Protein AF-A0AAW7XFN3-F1 (afdb_monomer_lite)

Sequence (59 aa):
VGTDHLLLKEQAIYEGTVFIEIPESDLTDSNETVELGIYQSDKEITSTKTHFLSPKNKW

Secondary structure (DSSP, 8-state):
---S--PPPTT------------GGG-SSSEEEEEEEEEETTEEEEEEEEEEE-TT---

pLDDT: mean 78.62, std 13.67, range [36.94, 95.06]

Structure (mmCIF, N/CA/C/O backbone):
data_AF-A0AAW7XFN3-F1
#
_entry.id   AF-A0AAW7XFN3-F1
#
loop_
_atom_site.group_PDB
_atom_site.id
_atom_site.type_symbol
_atom_site.label_atom_id
_atom_site.label_alt_id
_atom_site.label_comp_id
_atom_site.label_asym_id
_atom_site.label_entity_id
_atom_site.label_seq_id
_atom_site.pdbx_PDB_ins_code
_atom_site.Cartn_x
_atom_site.Cartn_y
_atom_site.Cartn_z
_atom_site.occupancy
_atom_site.B_iso_or_equiv
_atom_site.auth_seq_id
_atom_site.auth_comp_id
_atom_site.auth_asym_id
_atom_site.auth_atom_id
_atom_site.pdbx_PDB_model_num
ATOM 1 N N . VAL A 1 1 ? -6.583 -13.524 -8.876 1.00 36.94 1 VAL A N 1
ATOM 2 C CA . VAL A 1 1 ? -6.278 -13.874 -7.469 1.00 36.94 1 VAL A CA 1
ATOM 3 C C . VAL A 1 1 ? -5.561 -12.673 -6.893 1.00 36.94 1 VAL A C 1
ATOM 5 O O . VAL A 1 1 ? -4.675 -12.175 -7.566 1.00 36.94 1 VAL A O 1
ATOM 8 N N . GLY A 1 2 ? -6.059 -12.139 -5.781 1.00 53.84 2 GLY A N 1
ATOM 9 C CA . GLY A 1 2 ? -5.734 -10.804 -5.269 1.00 53.84 2 GLY A CA 1
ATOM 10 C C . GLY A 1 2 ? -7.031 -10.123 -4.834 1.00 53.84 2 GLY A C 1
ATOM 11 O O . GLY A 1 2 ? -7.993 -10.119 -5.5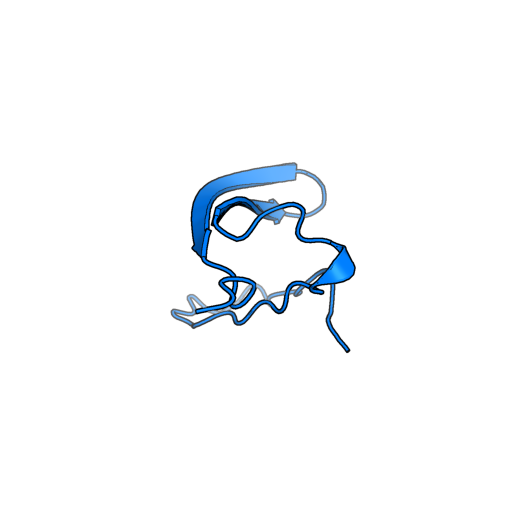99 1.00 53.84 2 GLY A O 1
ATOM 12 N N . THR A 1 3 ? -7.104 -9.677 -3.582 1.00 57.28 3 THR A N 1
ATOM 13 C CA . THR A 1 3 ? -8.242 -8.908 -3.060 1.00 57.28 3 THR A CA 1
ATOM 14 C C . THR A 1 3 ? -7.786 -7.464 -2.912 1.00 57.28 3 THR A C 1
ATOM 16 O O . THR A 1 3 ? -6.717 -7.229 -2.353 1.00 57.28 3 THR A O 1
ATOM 19 N N . ASP A 1 4 ? -8.580 -6.507 -3.385 1.00 67.00 4 ASP A N 1
ATOM 20 C CA . ASP A 1 4 ? -8.227 -5.080 -3.301 1.00 67.00 4 ASP A CA 1
ATOM 21 C C . ASP A 1 4 ? -8.424 -4.521 -1.881 1.00 67.00 4 ASP A C 1
ATOM 23 O O . ASP A 1 4 ? -7.984 -3.421 -1.557 1.00 67.00 4 ASP A O 1
ATOM 27 N N . HIS A 1 5 ? -9.115 -5.276 -1.020 1.00 64.19 5 HIS A N 1
ATOM 28 C CA . HIS A 1 5 ? -9.424 -4.890 0.350 1.00 64.19 5 HIS A CA 1
ATOM 29 C C . HIS A 1 5 ? -9.420 -6.095 1.300 1.00 64.19 5 HIS A C 1
ATOM 31 O O . HIS A 1 5 ? -9.849 -7.198 0.945 1.00 64.19 5 HIS A O 1
ATOM 37 N N . LEU A 1 6 ? -8.969 -5.858 2.536 1.00 71.69 6 LEU A N 1
ATOM 38 C CA . LEU A 1 6 ? -8.995 -6.808 3.648 1.00 71.69 6 LEU A CA 1
ATOM 39 C C . LEU A 1 6 ? -9.831 -6.221 4.792 1.00 71.69 6 LEU A C 1
ATOM 41 O O . LEU A 1 6 ? -9.475 -5.189 5.356 1.00 71.69 6 LEU A O 1
ATOM 45 N N . LEU A 1 7 ? -10.933 -6.882 5.153 1.00 73.19 7 LEU A N 1
ATOM 46 C CA . LEU A 1 7 ? -11.760 -6.473 6.290 1.00 73.19 7 LEU A CA 1
ATOM 47 C C . LEU A 1 7 ? -11.265 -7.139 7.581 1.00 73.19 7 LEU A C 1
ATOM 49 O O . LEU A 1 7 ? -11.315 -8.363 7.716 1.00 73.19 7 LEU A O 1
ATOM 53 N N . LEU A 1 8 ? -10.830 -6.328 8.546 1.00 71.06 8 LEU A N 1
ATOM 54 C CA . LEU A 1 8 ? -10.368 -6.784 9.859 1.00 71.06 8 LEU A CA 1
ATOM 55 C C . LEU A 1 8 ? -11.489 -6.663 10.902 1.00 71.06 8 LEU A C 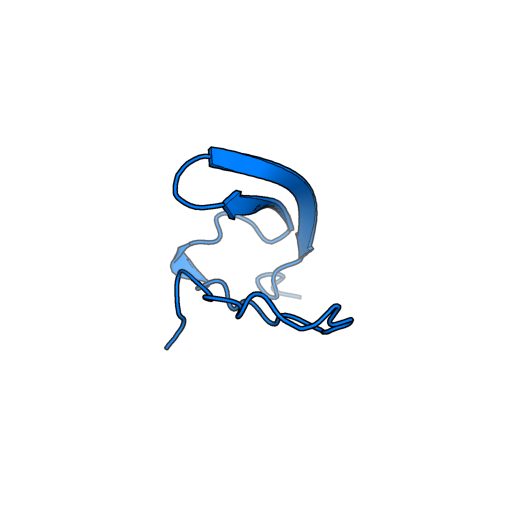1
ATOM 57 O O . LEU A 1 8 ? -12.206 -5.665 10.940 1.00 71.06 8 LEU A O 1
ATOM 61 N N . LYS A 1 9 ? -11.656 -7.680 11.759 1.00 71.94 9 LYS A N 1
ATOM 62 C CA . LYS A 1 9 ? -12.644 -7.655 12.854 1.00 71.94 9 LYS A CA 1
ATOM 63 C C . LYS A 1 9 ? -12.117 -6.856 14.053 1.00 71.94 9 LYS A C 1
ATOM 65 O O . LYS A 1 9 ? -10.949 -6.957 14.404 1.00 71.94 9 LYS A O 1
ATOM 70 N N . GLU A 1 10 ? -13.019 -6.138 14.716 1.00 69.62 10 GLU A N 1
ATOM 71 C CA . GLU A 1 10 ? -12.760 -5.101 15.732 1.00 69.62 10 GLU A CA 1
ATOM 72 C C . GLU A 1 10 ? -12.053 -5.570 17.026 1.00 69.62 10 GLU A C 1
ATOM 74 O O . GLU A 1 10 ? -11.469 -4.760 17.737 1.00 69.62 10 GLU A O 1
ATOM 79 N N . GLN A 1 11 ? -12.079 -6.865 17.360 1.00 57.22 11 GLN A N 1
ATOM 80 C CA . GLN A 1 11 ? -11.752 -7.343 18.715 1.00 57.22 11 GLN A CA 1
ATOM 81 C C . GLN A 1 11 ? -10.355 -7.930 18.932 1.00 57.22 11 GLN A C 1
ATOM 83 O O . GLN A 1 11 ? -10.130 -8.603 19.937 1.00 57.22 11 GLN A O 1
ATOM 88 N N . ALA A 1 12 ? -9.385 -7.669 18.066 1.00 56.84 12 ALA A N 1
ATOM 89 C CA . ALA A 1 12 ? -8.031 -8.097 18.374 1.00 56.84 12 ALA A CA 1
ATOM 90 C C . ALA A 1 12 ? -6.998 -7.075 17.925 1.00 56.84 12 ALA A C 1
ATOM 92 O O . ALA A 1 12 ? -6.871 -6.760 16.744 1.00 56.84 12 ALA A O 1
ATOM 93 N N . ILE A 1 13 ? -6.235 -6.589 18.906 1.00 59.00 13 ILE A N 1
ATOM 94 C CA . ILE A 1 13 ? -4.904 -6.043 18.669 1.00 59.00 13 ILE A CA 1
ATOM 95 C C . ILE A 1 13 ? -4.094 -7.208 18.098 1.00 59.00 13 ILE A C 1
ATOM 97 O O . ILE A 1 13 ? -3.644 -8.084 18.832 1.00 59.00 13 ILE A O 1
ATOM 101 N N . TYR A 1 14 ? -4.012 -7.261 16.774 1.00 63.62 14 TYR A N 1
ATOM 102 C CA . TYR A 1 14 ? -3.201 -8.223 16.047 1.00 63.62 14 TYR A CA 1
ATOM 103 C C . TYR A 1 14 ? -1.923 -7.520 15.606 1.00 63.62 14 TYR A C 1
ATOM 105 O O . TYR A 1 14 ? -1.962 -6.609 14.782 1.00 63.62 14 TYR A O 1
ATOM 113 N N . GLU A 1 15 ? -0.785 -7.979 16.118 1.00 69.75 15 GLU A N 1
ATOM 114 C CA . GLU A 1 15 ? 0.425 -7.976 15.302 1.00 69.75 15 GLU A CA 1
ATOM 115 C C . GLU A 1 15 ? 0.263 -9.066 14.239 1.00 69.75 15 GLU A C 1
ATOM 117 O O . GLU A 1 15 ? -0.155 -10.189 14.532 1.00 69.75 15 GLU A O 1
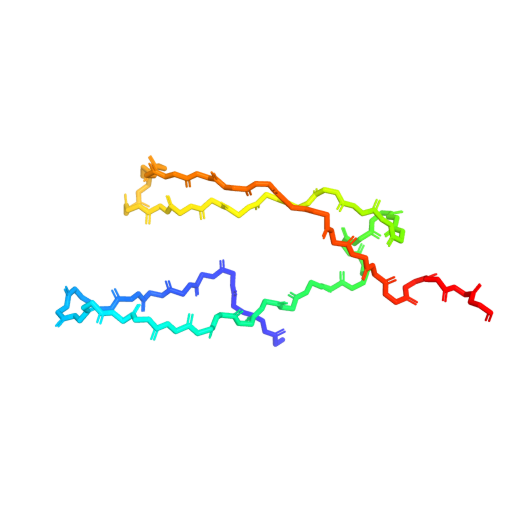ATOM 122 N N . GLY A 1 16 ? 0.549 -8.727 12.988 1.00 72.12 16 GLY A N 1
ATOM 123 C CA . GLY A 1 16 ? 0.397 -9.645 11.873 1.00 72.12 16 GLY A CA 1
ATOM 124 C C . GLY A 1 16 ? 1.121 -9.148 10.635 1.00 72.12 16 GLY A C 1
ATOM 125 O O . GLY A 1 16 ? 1.434 -7.965 10.507 1.00 72.12 16 GLY A O 1
ATOM 126 N N . THR A 1 17 ? 1.377 -10.072 9.717 1.00 80.88 17 THR A N 1
ATOM 127 C CA . THR A 1 17 ? 1.997 -9.770 8.429 1.00 80.88 17 THR A CA 1
ATOM 128 C C . THR A 1 17 ? 0.929 -9.803 7.351 1.00 80.88 17 THR A C 1
ATOM 130 O O . THR A 1 17 ? 0.229 -10.804 7.197 1.00 80.88 17 THR A O 1
ATOM 133 N N . VAL A 1 18 ? 0.817 -8.716 6.592 1.00 77.38 18 VAL A N 1
ATOM 134 C CA . VAL A 1 18 ? -0.021 -8.654 5.394 1.00 77.38 18 VAL A CA 1
ATOM 135 C C . VAL A 1 18 ? 0.866 -8.897 4.179 1.00 77.38 18 VAL A C 1
ATOM 137 O O . VAL A 1 18 ? 1.919 -8.277 4.045 1.00 77.38 18 VAL A O 1
ATOM 140 N N . PHE A 1 19 ? 0.429 -9.793 3.298 1.00 82.25 19 PHE A N 1
ATOM 141 C CA . PHE A 1 19 ? 1.048 -10.011 1.995 1.00 82.25 19 PHE A CA 1
ATOM 142 C C . PHE A 1 19 ? 0.147 -9.407 0.923 1.00 82.25 19 PHE A C 1
ATOM 144 O O . PHE A 1 19 ? -1.045 -9.710 0.875 1.00 82.25 19 PHE A O 1
ATOM 151 N N . ILE A 1 20 ? 0.720 -8.537 0.096 1.00 80.81 20 ILE A N 1
ATOM 152 C CA . ILE A 1 20 ? 0.037 -7.857 -1.006 1.00 80.81 20 ILE A CA 1
ATOM 153 C C . ILE A 1 20 ? 0.768 -8.248 -2.286 1.00 80.81 20 ILE A C 1
ATOM 155 O O . ILE A 1 20 ? 1.987 -8.103 -2.372 1.00 80.81 20 ILE A O 1
ATOM 159 N N . GLU A 1 21 ? 0.025 -8.756 -3.263 1.00 84.88 21 GLU A N 1
ATOM 160 C CA . GLU A 1 21 ? 0.539 -9.062 -4.596 1.00 84.88 21 GLU A CA 1
ATOM 161 C C . GLU A 1 21 ? 0.171 -7.917 -5.539 1.00 84.88 21 GLU A C 1
ATOM 163 O O . GLU A 1 21 ? -0.994 -7.532 -5.619 1.00 84.88 21 GLU A O 1
ATOM 168 N N . ILE A 1 22 ? 1.164 -7.375 -6.246 1.00 82.44 22 ILE A N 1
ATOM 169 C CA . ILE A 1 22 ? 0.963 -6.332 -7.256 1.00 82.44 22 ILE A CA 1
ATOM 170 C C . ILE A 1 22 ? 1.163 -6.976 -8.632 1.00 82.44 22 ILE A C 1
ATOM 172 O O . ILE A 1 22 ? 2.252 -7.506 -8.885 1.00 82.44 22 ILE A O 1
ATOM 176 N N . PRO A 1 23 ? 0.155 -6.967 -9.523 1.00 85.75 23 PRO A N 1
ATOM 177 C CA . PRO A 1 23 ? 0.314 -7.474 -10.879 1.00 85.75 23 PRO A CA 1
ATOM 178 C C . PRO A 1 23 ? 1.443 -6.755 -11.624 1.00 85.75 23 PRO A C 1
ATOM 180 O O . PRO A 1 23 ? 1.546 -5.531 -11.596 1.00 85.75 23 PRO A O 1
ATOM 183 N N . GLU A 1 24 ? 2.274 -7.496 -12.363 1.00 83.12 24 GLU A N 1
ATOM 184 C CA . GLU A 1 24 ? 3.382 -6.890 -13.120 1.00 83.12 24 GLU A CA 1
ATOM 185 C C . GLU A 1 24 ? 2.924 -5.884 -14.185 1.00 83.12 24 GLU A C 1
ATOM 187 O O . GLU A 1 24 ? 3.697 -4.998 -14.562 1.00 83.12 24 GLU A O 1
ATOM 192 N N . SER A 1 25 ? 1.695 -6.028 -14.691 1.00 86.56 25 SER A N 1
ATOM 193 C CA . SER A 1 25 ? 1.076 -5.090 -15.633 1.00 86.56 25 SER A CA 1
ATOM 194 C C . SER A 1 25 ? 0.875 -3.700 -15.043 1.00 86.56 25 SER A C 1
ATOM 196 O O . SER A 1 25 ? 0.851 -2.730 -15.796 1.00 86.56 25 SER A O 1
ATOM 198 N N . ASP A 1 26 ? 0.754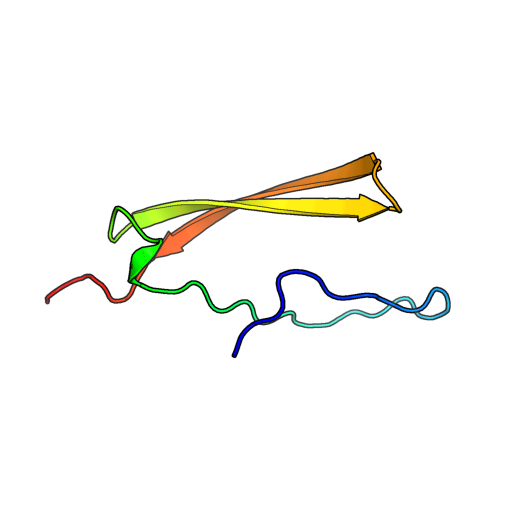 -3.620 -13.720 1.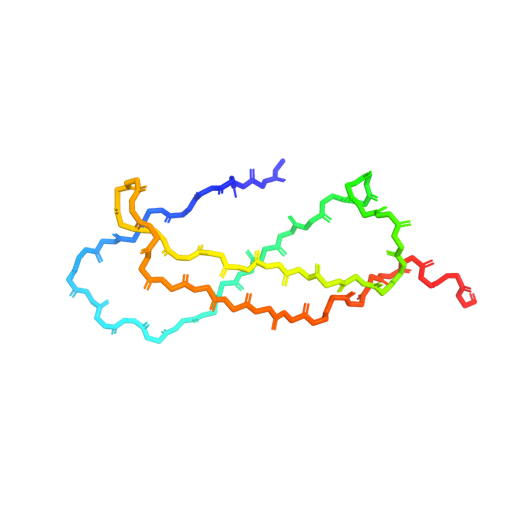00 85.88 26 ASP A N 1
ATOM 199 C CA . ASP A 1 26 ? 0.399 -2.399 -13.000 1.00 85.88 26 ASP A CA 1
ATOM 200 C C . ASP A 1 26 ? 1.656 -1.655 -12.526 1.00 85.88 26 ASP A C 1
ATOM 202 O O . ASP A 1 26 ? 1.586 -0.499 -12.123 1.00 85.88 26 ASP A O 1
ATOM 206 N N . LEU A 1 27 ? 2.820 -2.307 -12.637 1.00 85.06 27 LEU A N 1
ATOM 207 C CA . LEU A 1 27 ? 4.133 -1.738 -12.359 1.00 85.06 27 LEU A CA 1
ATOM 208 C C . LEU A 1 27 ? 4.689 -1.054 -13.613 1.00 85.06 27 LEU A C 1
ATOM 210 O O . LEU A 1 27 ? 4.894 -1.694 -14.652 1.00 85.06 27 LEU A O 1
ATOM 214 N N . THR A 1 28 ? 5.009 0.225 -13.499 1.00 85.56 28 THR A N 1
ATOM 215 C CA . THR A 1 28 ? 5.638 1.051 -14.538 1.00 85.56 28 THR A CA 1
ATOM 216 C C . THR A 1 28 ? 7.172 0.961 -14.546 1.00 85.56 28 THR A C 1
ATOM 218 O O . THR A 1 28 ? 7.765 1.098 -15.615 1.00 85.56 28 THR A O 1
ATOM 221 N N . ASP A 1 29 ? 7.811 0.648 -13.413 1.00 85.88 29 ASP A N 1
ATOM 222 C CA . ASP A 1 29 ? 9.271 0.550 -13.254 1.00 85.88 29 ASP A CA 1
ATOM 223 C C . ASP A 1 29 ? 9.702 -0.622 -12.333 1.00 85.88 29 ASP A C 1
ATOM 225 O O . ASP A 1 29 ? 8.880 -1.296 -11.706 1.00 85.88 29 ASP A O 1
ATOM 229 N N . SER A 1 30 ? 11.009 -0.907 -12.264 1.00 84.50 30 SER A N 1
ATOM 230 C CA . SER A 1 30 ? 11.597 -1.884 -11.341 1.00 84.50 30 SER A CA 1
ATOM 231 C C . SER A 1 30 ? 11.807 -1.337 -9.924 1.00 84.50 30 SER A C 1
ATOM 233 O O . SER A 1 30 ? 11.975 -2.119 -8.986 1.00 84.50 30 SER A O 1
ATOM 235 N N . ASN A 1 31 ? 11.763 -0.015 -9.751 1.00 89.25 31 ASN A N 1
ATOM 236 C CA . ASN A 1 31 ? 11.794 0.666 -8.461 1.00 89.25 31 ASN A CA 1
ATOM 237 C C . ASN A 1 31 ? 10.669 1.698 -8.403 1.00 89.25 31 ASN A C 1
ATOM 239 O O . ASN A 1 31 ? 10.739 2.739 -9.052 1.00 89.25 31 ASN A O 1
ATOM 243 N N . GLU A 1 32 ? 9.653 1.419 -7.597 1.00 87.50 32 GLU A N 1
ATOM 244 C CA . GLU A 1 32 ? 8.485 2.280 -7.475 1.00 87.50 32 GLU A CA 1
ATOM 245 C C . GLU A 1 32 ? 8.240 2.698 -6.036 1.00 87.50 32 GLU A C 1
ATOM 247 O O . GLU A 1 32 ? 8.583 1.996 -5.088 1.00 87.50 32 GLU A O 1
ATOM 252 N N . THR A 1 33 ? 7.625 3.864 -5.864 1.00 91.38 33 THR A N 1
ATOM 253 C CA . THR A 1 33 ? 7.079 4.249 -4.563 1.00 91.38 33 THR A CA 1
ATOM 254 C C . THR A 1 33 ? 5.641 3.769 -4.498 1.00 91.38 33 THR A C 1
ATOM 256 O O . THR A 1 33 ? 4.808 4.235 -5.270 1.00 91.38 33 THR A O 1
ATOM 259 N N . VAL A 1 34 ? 5.355 2.868 -3.562 1.00 89.56 34 VAL A N 1
ATOM 260 C CA . VAL A 1 34 ? 3.992 2.420 -3.271 1.00 89.56 34 VAL A CA 1
ATOM 261 C C . VAL A 1 34 ? 3.476 3.123 -2.024 1.00 89.56 34 VAL A C 1
ATOM 263 O O . VAL A 1 34 ? 4.220 3.367 -1.069 1.00 89.56 34 VAL A O 1
ATOM 266 N N . GLU A 1 35 ? 2.192 3.457 -2.041 1.00 92.00 35 GLU A N 1
ATOM 267 C CA . GLU A 1 35 ? 1.489 4.080 -0.926 1.00 92.00 35 GLU A CA 1
ATOM 268 C C . GLU A 1 35 ? 0.458 3.103 -0.368 1.00 92.00 35 GLU A C 1
ATOM 270 O O . GLU A 1 35 ? -0.399 2.595 -1.088 1.00 92.00 35 GLU A O 1
ATOM 275 N N . LEU A 1 36 ? 0.565 2.827 0.929 1.00 88.81 36 LEU A N 1
ATOM 276 C CA . LEU A 1 36 ? -0.359 1.986 1.673 1.00 88.81 36 LEU A CA 1
ATOM 277 C C . LEU A 1 36 ? -1.243 2.899 2.518 1.00 88.81 36 LEU A C 1
ATOM 279 O O . LEU A 1 36 ? -0.781 3.449 3.518 1.00 88.81 36 LEU A O 1
ATOM 283 N N . GLY A 1 37 ? -2.499 3.068 2.109 1.00 91.19 37 GLY A N 1
ATOM 284 C CA . GLY A 1 37 ? -3.505 3.802 2.873 1.00 91.19 37 GLY A CA 1
ATOM 285 C C . GLY A 1 37 ? -4.319 2.873 3.774 1.00 91.19 37 GLY A C 1
ATOM 286 O O . GLY A 1 37 ? -4.764 1.810 3.344 1.00 91.19 37 GLY A O 1
ATOM 287 N N . ILE A 1 38 ? -4.534 3.280 5.023 1.00 87.56 38 ILE A N 1
ATOM 288 C CA . ILE A 1 38 ? -5.368 2.581 6.002 1.00 87.56 38 ILE A CA 1
ATOM 289 C C . ILE A 1 38 ? -6.644 3.390 6.202 1.00 87.56 38 ILE A C 1
ATOM 291 O O . ILE A 1 38 ? -6.589 4.537 6.644 1.00 87.56 38 ILE A O 1
ATOM 295 N N . TYR A 1 39 ? -7.791 2.783 5.911 1.00 87.38 39 TYR A N 1
ATOM 296 C CA . TYR A 1 39 ? -9.095 3.443 5.931 1.00 87.38 39 TYR A CA 1
ATOM 297 C C . TYR A 1 39 ? -10.020 2.803 6.968 1.00 87.38 39 TYR A C 1
ATOM 299 O O . TYR A 1 39 ? -10.019 1.586 7.155 1.00 87.38 39 TYR A O 1
ATOM 307 N N . GLN A 1 40 ? -10.837 3.627 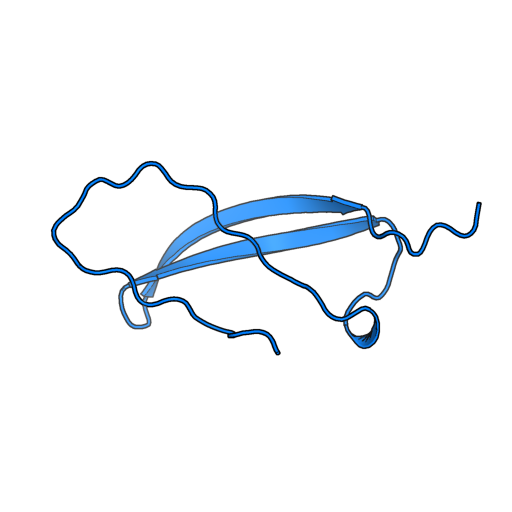7.625 1.00 84.81 40 GLN A N 1
ATOM 308 C CA . GLN A 1 40 ? -11.998 3.182 8.393 1.00 84.81 40 GLN A CA 1
ATOM 309 C C . GLN A 1 40 ? -13.247 3.719 7.707 1.00 84.81 40 GLN A C 1
ATOM 311 O O . GLN A 1 40 ? -13.443 4.935 7.613 1.00 84.81 40 GLN A O 1
ATOM 316 N N . SER A 1 41 ? -14.078 2.798 7.218 1.00 85.56 41 SER A N 1
ATOM 317 C CA . SER A 1 41 ? -15.127 3.112 6.247 1.00 85.56 41 SER A CA 1
ATOM 318 C C . SER A 1 41 ? -14.498 3.821 5.038 1.00 85.56 41 SER A C 1
ATOM 320 O O . SER A 1 41 ? -13.614 3.246 4.413 1.00 85.56 41 SER A O 1
ATOM 322 N N . ASP A 1 42 ? -14.857 5.076 4.768 1.00 89.81 42 ASP A N 1
ATOM 323 C CA . ASP A 1 42 ? -14.339 5.853 3.633 1.00 89.81 42 ASP A CA 1
ATOM 324 C C . ASP A 1 42 ? -13.340 6.945 4.052 1.00 89.81 42 ASP A C 1
ATOM 326 O O . ASP A 1 42 ? -12.967 7.807 3.256 1.00 89.81 42 ASP A O 1
ATOM 330 N N . LYS A 1 43 ? -12.924 6.956 5.325 1.00 93.88 43 LYS A N 1
ATOM 331 C CA . LYS A 1 43 ? -12.007 7.962 5.862 1.00 93.88 43 LYS A CA 1
ATOM 332 C C . LYS A 1 43 ? -10.616 7.369 6.050 1.00 93.88 43 LYS A C 1
ATOM 334 O O . LYS A 1 43 ? -10.450 6.402 6.792 1.00 93.88 43 LYS A O 1
ATOM 339 N N . GLU A 1 44 ? -9.618 7.993 5.431 1.00 93.56 44 GLU A N 1
ATOM 340 C CA . GLU A 1 44 ? -8.211 7.665 5.663 1.00 93.56 44 GLU A CA 1
ATOM 341 C C . GLU A 1 44 ? -7.846 7.951 7.128 1.00 93.56 44 GLU A C 1
ATOM 343 O O . GLU A 1 44 ? -8.078 9.047 7.649 1.00 93.56 44 GLU A O 1
ATOM 348 N N . ILE A 1 45 ? -7.311 6.939 7.807 1.00 93.81 45 ILE A N 1
ATOM 349 C CA . ILE A 1 45 ? -6.785 7.032 9.170 1.00 93.81 45 ILE A CA 1
ATOM 350 C C . ILE A 1 45 ? -5.304 7.406 9.121 1.00 93.81 45 ILE A C 1
ATOM 352 O O . ILE A 1 45 ? -4.852 8.242 9.900 1.00 93.81 45 ILE A O 1
ATOM 356 N N . THR A 1 46 ? -4.548 6.750 8.240 1.00 92.75 46 THR A N 1
ATOM 357 C CA . THR A 1 46 ? -3.114 6.971 8.050 1.00 92.75 46 THR A CA 1
ATOM 358 C C . THR A 1 46 ? -2.663 6.405 6.709 1.00 92.75 46 THR A C 1
ATOM 360 O O . THR A 1 46 ? -3.316 5.522 6.151 1.00 92.75 46 THR A O 1
ATOM 363 N N . SER A 1 47 ? -1.506 6.852 6.243 1.00 95.06 47 SER A N 1
ATOM 364 C CA . SER A 1 47 ? -0.820 6.311 5.079 1.00 95.06 47 SER A CA 1
ATOM 365 C C . SER A 1 47 ? 0.669 6.160 5.358 1.00 95.06 47 SER A C 1
ATOM 367 O O . SER A 1 47 ? 1.256 6.840 6.203 1.00 95.06 47 SER A O 1
ATOM 369 N N . THR A 1 48 ? 1.294 5.228 4.649 1.00 92.94 48 THR A N 1
ATOM 370 C CA . THR A 1 48 ? 2.747 5.082 4.631 1.00 92.94 48 THR A CA 1
ATOM 371 C C . THR A 1 48 ? 3.231 4.871 3.208 1.00 92.94 48 THR A C 1
ATOM 373 O O . THR A 1 48 ? 2.555 4.241 2.393 1.00 92.94 48 THR A O 1
ATOM 376 N N . LYS A 1 49 ? 4.410 5.411 2.909 1.00 93.50 49 LYS A N 1
ATOM 377 C CA . LYS A 1 49 ? 5.072 5.269 1.613 1.00 93.50 49 LYS A CA 1
ATOM 378 C C . LYS A 1 49 ? 6.311 4.420 1.784 1.00 93.50 49 LYS A C 1
ATOM 380 O O . LYS A 1 49 ? 7.071 4.609 2.731 1.00 93.50 49 LYS A O 1
ATOM 385 N N . THR A 1 50 ? 6.522 3.500 0.857 1.00 90.31 50 THR A N 1
ATOM 386 C CA . THR A 1 50 ? 7.715 2.658 0.841 1.00 90.31 50 THR A CA 1
ATOM 387 C C . THR A 1 50 ? 8.175 2.410 -0.586 1.00 90.31 50 THR A C 1
ATOM 389 O O . THR A 1 50 ? 7.392 2.498 -1.532 1.00 90.31 50 THR A O 1
ATOM 392 N N . HIS A 1 51 ? 9.457 2.102 -0.738 1.00 90.44 51 HIS A N 1
ATOM 393 C CA . HIS A 1 51 ? 9.999 1.655 -2.011 1.00 90.44 51 HIS A CA 1
ATOM 394 C C . HIS A 1 51 ? 9.668 0.177 -2.219 1.00 90.44 51 HIS A C 1
ATOM 396 O O . HIS A 1 51 ? 9.958 -0.661 -1.364 1.00 90.44 51 HIS A O 1
ATOM 402 N N . PHE A 1 52 ? 9.077 -0.134 -3.366 1.00 88.44 52 PHE A N 1
ATOM 403 C CA . PHE A 1 52 ? 8.856 -1.486 -3.847 1.00 88.44 52 PHE A CA 1
ATOM 404 C C . PHE A 1 52 ? 9.847 -1.784 -4.970 1.00 88.44 52 PHE A C 1
ATOM 406 O O . PHE A 1 52 ? 9.878 -1.103 -5.996 1.00 88.44 52 PHE A O 1
ATOM 413 N N . LEU A 1 53 ? 10.671 -2.809 -4.758 1.00 88.12 53 LEU A N 1
ATOM 414 C CA . LEU A 1 53 ? 11.640 -3.278 -5.739 1.00 88.12 53 LEU A CA 1
ATOM 415 C C . LEU A 1 53 ? 11.066 -4.501 -6.444 1.00 88.12 53 LEU A C 1
ATOM 417 O O . LEU A 1 53 ? 10.971 -5.585 -5.867 1.00 88.12 53 LEU A O 1
ATOM 421 N N . SER A 1 54 ? 10.672 -4.307 -7.695 1.00 76.44 54 SER A N 1
ATOM 422 C CA . SER A 1 54 ? 10.073 -5.345 -8.518 1.00 76.44 54 SER A CA 1
ATOM 423 C C . SER A 1 54 ? 11.132 -6.299 -9.084 1.00 76.44 54 SER A C 1
ATOM 425 O O . SER A 1 54 ? 12.239 -5.871 -9.435 1.00 76.44 54 SER A O 1
ATOM 427 N N . PRO A 1 55 ? 10.792 -7.588 -9.278 1.00 73.88 55 PRO A N 1
ATOM 428 C CA . PRO A 1 55 ? 11.642 -8.533 -9.995 1.00 73.88 55 PRO A CA 1
ATOM 429 C C . PRO A 1 55 ? 11.840 -8.184 -11.482 1.00 73.88 55 PRO A C 1
ATOM 431 O O . PRO A 1 55 ? 12.641 -8.844 -12.137 1.00 73.88 55 PRO A O 1
ATOM 434 N N . LYS A 1 56 ? 11.202 -7.126 -12.023 1.00 65.75 56 LYS A N 1
ATOM 435 C CA . LYS A 1 56 ? 11.447 -6.601 -13.387 1.00 65.75 56 LYS A CA 1
ATOM 436 C C . LYS A 1 56 ? 12.900 -6.206 -13.674 1.00 65.75 56 LYS A C 1
ATOM 438 O O . LYS A 1 56 ? 13.215 -5.905 -14.828 1.00 65.75 56 LYS A O 1
ATOM 443 N N . ASN A 1 57 ? 13.796 -6.228 -12.686 1.00 55.38 57 ASN A N 1
ATOM 444 C CA . ASN A 1 57 ? 15.221 -6.240 -12.980 1.00 55.38 57 ASN A CA 1
ATOM 445 C C . ASN A 1 57 ? 15.555 -7.492 -13.806 1.00 55.38 57 ASN A C 1
ATOM 447 O O . ASN A 1 57 ? 15.769 -8.580 -13.278 1.00 55.38 57 ASN A O 1
ATOM 451 N N . LYS A 1 58 ? 15.624 -7.316 -15.127 1.00 52.38 58 LYS A N 1
ATOM 452 C CA . LYS A 1 58 ? 16.396 -8.191 -16.002 1.00 52.38 58 LYS A CA 1
ATOM 453 C C . LYS A 1 58 ? 17.865 -8.011 -15.614 1.00 52.38 58 LYS A C 1
ATOM 455 O O . LYS A 1 58 ? 18.512 -7.091 -16.105 1.00 52.38 58 LYS A O 1
ATOM 460 N N . TRP A 1 59 ? 18.334 -8.815 -14.666 1.00 50.94 59 TRP A N 1
ATOM 461 C CA . TRP A 1 59 ? 19.761 -9.081 -14.502 1.00 50.94 59 TRP A CA 1
ATOM 462 C C . TRP A 1 59 ? 20.218 -10.005 -15.631 1.00 50.94 59 TRP A C 1
ATOM 464 O O . TRP A 1 59 ? 19.438 -10.922 -15.984 1.00 50.94 59 TRP A O 1
#

Organism: NCBI:txid86304

Foldseek 3Di:
DFDPDDDDDDPDPDDDDDDGDDDPVNDPDQKDKDKDFDDDPNHTPDIDIDIDGHPVPPD

Radius of gyration: 14.23 Å; chains: 1; bounding box: 35×22×35 Å